Protein AF-A0A925K992-F1 (afdb_monomer_lite)

Radius of gyration: 32.26 Å; chains: 1; bounding box: 43×85×86 Å

pLDDT: mean 74.75, std 23.39, range [37.22, 97.88]

Foldseek 3Di:
DDDDDDDDDDDDDDDDDDDDDDDDDDDPDDPPPDPPPPPPVVVVVVVVPCCDLVNLLVVLLVCLLPDPDLVSLVVSVVVSLVVCVVVVPDPVVSLVSLVVLLVVLVPDDVVVGDPSSVVSSVSNNVNSVVVNVVSVVVVVVD

Secondary structure (DSSP, 8-state):
-------------------------------PPPTTTTHHHHHHHHHTT---HHHHHHHHHHHHHT-SSHHHHHHHHHHHHHHHHHTT--HHHHHHHHHHHHHHHHT--GGGS-HHHHHHHHHHHHHHHHHHHHHHHHHT--

Structure (mmCIF, N/CA/C/O backbone):
data_AF-A0A925K992-F1
#
_entry.id   AF-A0A925K992-F1
#
loop_
_atom_site.group_PDB
_atom_site.id
_atom_site.type_symbol
_atom_site.label_atom_id
_atom_site.label_alt_id
_atom_site.label_comp_id
_atom_site.label_asym_id
_atom_site.label_entity_id
_atom_site.label_seq_id
_atom_site.pdbx_PDB_ins_code
_atom_site.Cartn_x
_atom_site.Cartn_y
_atom_site.Cartn_z
_atom_site.occupancy
_atom_site.B_iso_or_equiv
_atom_site.auth_seq_id
_atom_site.auth_comp_id
_atom_site.auth_asym_id
_atom_site.auth_atom_id
_atom_site.pdbx_PDB_model_num
ATOM 1 N N . MET A 1 1 ? 26.229 50.793 -63.024 1.00 39.88 1 MET A N 1
ATOM 2 C CA . MET A 1 1 ? 24.825 50.353 -63.191 1.00 39.88 1 MET A CA 1
ATOM 3 C C . MET A 1 1 ? 24.338 49.915 -61.821 1.00 39.88 1 MET A C 1
ATOM 5 O O . MET A 1 1 ? 25.031 49.120 -61.210 1.00 39.88 1 MET A O 1
ATOM 9 N N . GLN A 1 2 ? 23.473 50.729 -61.203 1.00 38.28 2 GLN A N 1
ATOM 10 C CA . GLN A 1 2 ? 22.060 50.405 -60.901 1.00 38.28 2 GLN A CA 1
ATOM 11 C C . GLN A 1 2 ? 21.915 49.269 -59.867 1.00 38.28 2 GLN A C 1
ATOM 13 O O . GLN A 1 2 ? 22.501 48.220 -60.063 1.00 38.28 2 GLN A O 1
ATOM 18 N N . ALA A 1 3 ? 21.119 49.327 -58.803 1.00 41.72 3 ALA A N 1
ATOM 19 C CA . ALA A 1 3 ? 20.343 50.349 -58.103 1.00 41.72 3 ALA A CA 1
ATOM 20 C C . ALA A 1 3 ? 19.773 49.649 -56.842 1.00 41.72 3 ALA A C 1
ATOM 22 O O . ALA A 1 3 ? 19.506 48.456 -56.920 1.00 41.72 3 ALA A O 1
ATOM 23 N N . ASN A 1 4 ? 19.508 50.425 -55.778 1.00 42.03 4 ASN A N 1
ATOM 24 C CA . ASN A 1 4 ? 18.342 50.323 -54.872 1.00 42.03 4 ASN A CA 1
ATOM 25 C C . ASN A 1 4 ? 18.134 49.051 -54.007 1.00 42.03 4 ASN A C 1
ATOM 27 O O . ASN A 1 4 ? 18.378 47.940 -54.440 1.00 42.03 4 ASN A O 1
ATOM 31 N N . THR A 1 5 ? 17.606 49.066 -52.776 1.00 42.72 5 THR A N 1
ATOM 32 C CA . THR A 1 5 ? 17.052 50.068 -51.828 1.00 42.72 5 THR A CA 1
ATOM 33 C C . THR A 1 5 ? 16.740 49.274 -50.541 1.00 42.72 5 THR A C 1
ATOM 35 O O . THR A 1 5 ? 16.237 48.163 -50.638 1.00 42.72 5 THR A O 1
ATOM 38 N N . ALA A 1 6 ? 17.196 49.710 -49.363 1.00 44.66 6 ALA A N 1
ATOM 39 C CA . ALA A 1 6 ? 16.426 50.399 -48.307 1.00 44.66 6 ALA A CA 1
ATOM 40 C C . ALA A 1 6 ? 15.496 49.529 -47.430 1.00 44.66 6 ALA A C 1
ATOM 42 O O . ALA A 1 6 ? 14.580 48.898 -47.948 1.00 44.66 6 ALA A O 1
ATOM 43 N N . SER A 1 7 ? 15.698 49.598 -46.099 1.00 41.97 7 SER A N 1
ATOM 44 C CA . SER A 1 7 ? 14.717 49.436 -44.990 1.00 41.97 7 SER A CA 1
ATOM 45 C C . SER A 1 7 ? 15.475 49.093 -43.692 1.00 41.97 7 SER A C 1
ATOM 47 O O . SER A 1 7 ? 16.278 48.174 -43.718 1.00 41.97 7 SER A O 1
ATOM 49 N N . TYR A 1 8 ? 15.344 49.717 -42.518 1.00 46.44 8 TYR A N 1
ATOM 50 C CA . TYR A 1 8 ? 14.477 50.766 -41.980 1.00 46.44 8 TYR A CA 1
ATOM 51 C C . TYR A 1 8 ? 15.223 51.465 -40.819 1.00 46.44 8 TYR A C 1
ATOM 53 O O . TYR A 1 8 ? 16.190 50.945 -40.266 1.00 46.44 8 TYR A O 1
ATOM 61 N N . LEU A 1 9 ? 14.757 52.666 -40.495 1.00 42.59 9 LEU A N 1
ATOM 62 C CA . LEU A 1 9 ? 15.390 53.716 -39.700 1.00 42.59 9 LEU A CA 1
ATOM 63 C C . LEU A 1 9 ? 15.370 53.486 -38.175 1.00 42.59 9 LEU A C 1
ATOM 65 O O . LEU A 1 9 ? 14.347 53.127 -37.597 1.00 42.59 9 LEU A O 1
ATOM 69 N N . LEU A 1 10 ? 16.501 53.818 -37.545 1.00 45.22 10 LEU A N 1
ATOM 70 C CA . LEU A 1 10 ? 16.657 54.298 -36.164 1.00 45.22 10 LEU A CA 1
ATOM 71 C C . LEU A 1 10 ? 15.941 55.641 -35.979 1.00 45.22 10 LEU A C 1
ATOM 73 O O . LEU A 1 10 ? 16.183 56.486 -36.822 1.00 45.22 10 LEU A O 1
ATOM 77 N N . TYR A 1 11 ? 15.223 55.875 -34.870 1.00 37.22 11 TYR A N 1
ATOM 78 C CA . TYR A 1 11 ? 15.127 57.173 -34.154 1.00 37.22 11 TYR A CA 1
ATOM 79 C C . TYR A 1 11 ? 14.523 56.916 -32.751 1.00 37.22 11 TYR A C 1
ATOM 81 O O . TYR A 1 11 ? 13.416 56.407 -32.637 1.00 37.22 11 TYR A O 1
ATOM 89 N N . TYR A 1 12 ? 15.323 56.938 -31.679 1.00 41.03 12 TYR A N 1
ATOM 90 C CA . TYR A 1 12 ? 15.598 58.069 -30.767 1.00 41.03 12 TYR A CA 1
ATOM 91 C C . TYR A 1 12 ? 14.367 58.569 -29.980 1.00 41.03 12 TYR A C 1
ATOM 93 O O . TYR A 1 12 ? 13.469 59.193 -30.536 1.00 41.03 12 TYR A O 1
ATOM 101 N N . ILE A 1 13 ? 14.360 58.313 -28.665 1.00 41.06 13 ILE A N 1
ATOM 102 C CA . ILE A 1 13 ? 13.339 58.749 -27.695 1.00 41.06 13 ILE A CA 1
ATOM 103 C C . ILE A 1 13 ? 13.895 59.946 -26.906 1.00 41.06 13 ILE A C 1
ATOM 105 O O . ILE A 1 13 ? 14.936 59.787 -26.267 1.00 41.06 13 ILE A O 1
ATOM 109 N N . PRO A 1 14 ? 13.220 61.110 -26.869 1.00 41.78 14 PRO A N 1
ATOM 110 C CA . PRO A 1 14 ? 13.508 62.152 -25.891 1.00 41.78 14 PRO A CA 1
ATOM 111 C C . PRO A 1 14 ? 12.392 62.277 -24.837 1.00 41.78 14 PRO A C 1
ATOM 113 O O . PRO A 1 14 ? 11.205 62.206 -25.150 1.00 41.78 14 PRO A O 1
ATOM 116 N N . ALA A 1 15 ? 12.780 62.512 -23.581 1.00 43.41 15 ALA A N 1
ATOM 117 C CA . ALA A 1 15 ? 11.885 62.991 -22.525 1.00 43.41 15 ALA A CA 1
ATOM 118 C C . ALA A 1 15 ? 11.765 64.525 -22.580 1.00 43.41 15 ALA A C 1
ATOM 120 O O . ALA A 1 15 ? 12.726 65.196 -22.967 1.00 43.41 15 ALA A O 1
ATOM 121 N N . PRO A 1 16 ? 10.629 65.095 -22.142 1.00 43.81 16 PRO A N 1
ATOM 122 C CA . PRO A 1 16 ? 10.745 66.131 -21.114 1.00 43.81 16 PRO A CA 1
ATOM 123 C C . PRO A 1 16 ? 9.605 66.156 -20.077 1.00 43.81 16 PRO A C 1
ATOM 125 O O . PRO A 1 16 ? 8.456 65.802 -20.326 1.00 43.81 16 PRO A O 1
ATOM 128 N N . SER A 1 17 ? 9.975 66.645 -18.895 1.00 41.28 17 SER A N 1
ATOM 129 C CA . SER A 1 17 ? 9.151 67.082 -17.764 1.00 41.28 17 SER A CA 1
ATOM 130 C C . SER A 1 17 ? 8.299 68.325 -18.063 1.00 41.28 17 SER A C 1
ATOM 132 O O . SER A 1 17 ? 8.788 69.207 -18.769 1.00 41.28 17 SER A O 1
ATOM 134 N N . SER A 1 18 ? 7.111 68.449 -17.439 1.00 38.75 18 SER A N 1
ATOM 135 C CA . SER A 1 18 ? 6.592 69.623 -16.675 1.00 38.75 18 SER A CA 1
ATOM 136 C C . SER A 1 18 ? 5.056 69.591 -16.516 1.00 38.75 18 SER A C 1
ATOM 138 O O . SER A 1 18 ? 4.327 69.479 -17.496 1.00 38.75 18 SER A O 1
ATOM 140 N N . THR A 1 19 ? 4.572 69.733 -15.278 1.00 40.75 19 THR A N 1
ATOM 141 C CA . THR A 1 19 ? 3.166 69.951 -14.847 1.00 40.75 19 THR A CA 1
ATOM 142 C C . THR A 1 19 ? 2.701 71.402 -15.124 1.00 40.75 19 THR A C 1
ATOM 144 O O . THR A 1 19 ? 3.576 72.261 -15.259 1.00 40.75 19 THR A O 1
ATOM 147 N N . PRO A 1 20 ? 1.380 71.741 -15.150 1.00 42.00 20 PRO A N 1
ATOM 148 C CA . PRO A 1 20 ? 0.708 72.198 -13.909 1.00 42.00 20 PRO A CA 1
ATOM 149 C C . PRO A 1 20 ? -0.836 71.975 -13.757 1.00 42.00 20 PRO A C 1
ATOM 151 O O . PRO A 1 20 ? -1.594 71.978 -14.716 1.00 42.00 20 PRO A O 1
ATOM 154 N N . ALA A 1 21 ? -1.247 71.905 -12.475 1.00 40.22 21 ALA A N 1
ATOM 155 C CA . ALA A 1 21 ? -2.442 72.460 -11.785 1.00 40.22 21 ALA A CA 1
ATOM 156 C C . ALA A 1 21 ? -3.911 71.944 -11.961 1.00 40.22 21 ALA A C 1
ATOM 158 O O . ALA A 1 21 ? -4.624 72.307 -12.885 1.00 40.22 21 ALA A O 1
ATOM 159 N N . GLN A 1 22 ? -4.375 71.253 -10.896 1.00 39.78 22 GLN A N 1
ATOM 160 C CA . GLN A 1 22 ? -5.566 71.473 -10.022 1.00 39.78 22 GLN A CA 1
ATOM 161 C C . GLN A 1 22 ? -7.024 71.557 -10.558 1.00 39.78 22 GLN A C 1
ATOM 163 O O . GLN A 1 22 ? -7.423 72.578 -11.106 1.00 39.78 22 GLN A O 1
ATOM 168 N N . LYS A 1 23 ? -7.888 70.598 -10.143 1.00 38.09 23 LYS A N 1
ATOM 169 C CA . LYS A 1 23 ? -9.007 70.746 -9.153 1.00 38.09 23 LYS A CA 1
ATOM 170 C C . LYS A 1 23 ? -10.020 69.579 -9.217 1.00 38.09 23 LYS A C 1
ATOM 172 O O . LYS A 1 23 ? -10.668 69.383 -10.237 1.00 38.09 23 LYS A O 1
ATOM 177 N N . SER A 1 24 ? -10.240 68.886 -8.097 1.00 40.47 24 SER A N 1
ATOM 178 C CA . SER A 1 24 ? -11.528 68.813 -7.363 1.00 40.47 24 SER A CA 1
ATOM 179 C C . SER A 1 24 ? -11.600 67.579 -6.451 1.00 40.47 24 SER A C 1
ATOM 181 O O . SER A 1 24 ? -11.183 66.479 -6.802 1.00 40.47 24 SER A O 1
ATOM 183 N N . GLU A 1 25 ? -12.069 67.836 -5.234 1.00 41.06 25 GLU A N 1
ATOM 184 C CA . GLU A 1 25 ? -12.293 66.916 -4.123 1.00 41.06 25 GLU A CA 1
ATOM 185 C C . GLU A 1 25 ? -13.447 65.937 -4.397 1.00 41.06 25 GLU A C 1
ATOM 187 O O . GLU A 1 25 ? -14.432 66.307 -5.033 1.00 41.06 25 GLU A O 1
ATOM 192 N N . GLY A 1 26 ? -13.380 64.730 -3.822 1.00 40.62 26 GLY A N 1
ATOM 193 C CA . GLY A 1 26 ? -14.573 63.911 -3.583 1.00 40.62 26 GLY A CA 1
ATOM 194 C C . GLY A 1 26 ? -14.345 62.398 -3.588 1.00 40.62 26 GLY A C 1
ATOM 195 O O . GLY A 1 26 ? -14.073 61.812 -4.626 1.00 40.62 26 GLY A O 1
ATOM 196 N N . ASP A 1 27 ? -14.554 61.769 -2.429 1.00 41.22 27 ASP A N 1
ATOM 197 C CA . ASP A 1 27 ? -14.822 60.334 -2.226 1.00 41.22 27 ASP A CA 1
ATOM 198 C C . ASP A 1 27 ? -13.677 59.308 -2.394 1.00 41.22 27 ASP A C 1
ATOM 200 O O . ASP A 1 27 ? -13.677 58.444 -3.273 1.00 41.22 27 ASP A O 1
ATOM 204 N N . LEU A 1 28 ? -12.805 59.236 -1.377 1.00 46.59 28 LEU A N 1
ATOM 205 C CA . LEU A 1 28 ? -12.210 57.961 -0.947 1.00 46.59 28 LEU A CA 1
ATOM 206 C C . LEU A 1 28 ? -13.314 57.041 -0.381 1.00 46.59 28 LEU A C 1
ATOM 208 O O . LEU A 1 28 ? -13.462 56.864 0.831 1.00 46.59 28 LEU A O 1
ATOM 212 N N . LYS A 1 29 ? -14.097 56.404 -1.256 1.00 44.22 29 LYS A N 1
ATOM 213 C CA . LYS A 1 29 ? -14.888 55.233 -0.865 1.00 44.22 29 LYS A CA 1
ATOM 214 C C . LYS A 1 29 ? -13.997 54.001 -0.925 1.00 44.22 29 LYS A C 1
ATOM 216 O O . LYS A 1 29 ? -13.633 53.522 -1.993 1.00 44.22 29 LYS A O 1
ATOM 221 N N . LYS A 1 30 ? -13.666 53.490 0.266 1.00 52.34 30 LYS A N 1
ATOM 222 C CA . LYS A 1 30 ? -13.123 52.150 0.530 1.00 52.34 30 LYS A CA 1
ATOM 223 C C . LYS A 1 30 ? -13.830 51.100 -0.341 1.00 52.34 30 LYS A C 1
ATOM 225 O O . LYS A 1 30 ? -14.864 50.570 0.059 1.00 52.34 30 LYS A O 1
ATOM 230 N N . GLN A 1 31 ? -13.259 50.738 -1.487 1.00 45.16 31 GLN A N 1
ATOM 231 C CA . GLN A 1 31 ? -13.600 49.479 -2.143 1.00 45.16 31 GLN A CA 1
ATOM 232 C C . GLN A 1 31 ? -12.895 48.356 -1.378 1.00 45.16 31 GLN A C 1
ATOM 234 O O . GLN A 1 31 ? -11.777 47.959 -1.692 1.00 45.16 31 GLN A O 1
ATOM 239 N N . ARG A 1 32 ? -13.549 47.853 -0.323 1.00 49.88 32 ARG A N 1
ATOM 240 C CA . ARG A 1 32 ? -13.316 46.468 0.099 1.00 49.88 32 ARG A CA 1
ATOM 241 C C . ARG A 1 32 ? -13.802 45.586 -1.055 1.00 49.88 32 ARG A C 1
ATOM 243 O O . ARG A 1 32 ? -14.963 45.742 -1.439 1.00 49.88 32 ARG A O 1
ATOM 250 N N . PRO A 1 33 ? -12.985 44.671 -1.600 1.00 47.62 33 PRO A N 1
ATOM 251 C CA . PRO A 1 33 ? -13.522 43.670 -2.508 1.00 47.62 33 PRO A CA 1
ATOM 252 C C . PRO A 1 33 ? -14.587 42.846 -1.757 1.00 47.62 33 PRO A C 1
ATOM 254 O O . PRO A 1 33 ? -14.415 42.575 -0.562 1.00 47.62 33 PRO A O 1
ATOM 257 N N . PRO A 1 34 ? -15.712 42.483 -2.399 1.00 45.91 34 PRO A N 1
ATOM 258 C CA . PRO A 1 34 ? -16.759 41.708 -1.749 1.00 45.91 34 PRO A CA 1
ATOM 259 C C . PRO A 1 34 ? -16.212 40.342 -1.320 1.00 45.91 34 PRO A C 1
ATOM 261 O O . PRO A 1 34 ? -15.649 39.598 -2.121 1.00 45.91 34 PRO A O 1
ATOM 264 N N . ALA A 1 35 ? -16.405 40.008 -0.044 1.00 56.19 35 ALA A N 1
ATOM 265 C CA . ALA A 1 35 ? -15.991 38.762 0.601 1.00 56.19 35 ALA A CA 1
ATOM 266 C C . ALA A 1 35 ? -16.829 37.540 0.162 1.00 56.19 35 ALA A C 1
ATOM 268 O O . ALA A 1 35 ? -17.259 36.745 0.990 1.00 56.19 35 ALA A O 1
ATOM 269 N N . TYR A 1 36 ? -17.082 37.395 -1.140 1.00 50.59 36 TYR A N 1
ATOM 270 C CA . TYR A 1 36 ? -17.832 36.270 -1.707 1.00 50.59 36 TYR A CA 1
ATOM 271 C C . TYR A 1 36 ? -17.198 35.681 -2.966 1.00 50.59 36 TYR A C 1
ATOM 273 O O . TYR A 1 36 ? -17.806 34.847 -3.637 1.00 50.59 36 TYR A O 1
ATOM 281 N N . THR A 1 37 ? -15.943 36.012 -3.260 1.00 51.41 37 THR A N 1
ATOM 282 C CA . THR A 1 37 ? -15.157 35.189 -4.178 1.00 51.41 37 THR A CA 1
ATOM 283 C C . THR A 1 37 ? -14.673 33.977 -3.404 1.00 51.41 37 THR A C 1
ATOM 285 O O . THR A 1 37 ? -13.660 34.041 -2.716 1.00 51.41 37 THR A O 1
ATOM 288 N N . ASN A 1 38 ? -15.462 32.904 -3.500 1.00 52.72 38 ASN A N 1
ATOM 289 C CA . ASN A 1 38 ? -15.063 31.501 -3.390 1.00 52.72 38 ASN A CA 1
ATOM 290 C C . ASN A 1 38 ? -15.919 30.630 -2.478 1.00 52.72 38 ASN A C 1
ATOM 292 O O . ASN A 1 38 ? -15.437 29.577 -2.133 1.00 52.72 38 ASN A O 1
ATOM 296 N N . ILE A 1 39 ? -17.188 30.887 -2.150 1.00 53.59 39 ILE A N 1
ATOM 297 C CA . ILE A 1 39 ? -17.963 29.771 -1.548 1.00 53.59 39 ILE A CA 1
ATOM 298 C C . ILE A 1 39 ? -18.106 28.623 -2.562 1.00 53.59 39 ILE A C 1
ATOM 300 O O . ILE A 1 39 ? -17.977 27.467 -2.189 1.00 53.59 39 ILE A O 1
ATOM 304 N N . THR A 1 40 ? -18.262 28.913 -3.857 1.00 53.75 40 THR A N 1
ATOM 305 C CA . THR A 1 40 ? -18.315 27.889 -4.919 1.00 53.75 40 THR A CA 1
ATOM 306 C C . THR A 1 40 ? -16.942 27.312 -5.269 1.00 53.75 40 THR A C 1
ATOM 308 O O . THR A 1 40 ? -16.856 26.137 -5.606 1.00 53.75 40 THR A O 1
ATOM 311 N N . LEU A 1 41 ? -15.863 28.096 -5.170 1.00 51.94 41 LEU A N 1
ATOM 312 C CA . LEU A 1 41 ? -14.499 27.603 -5.398 1.00 51.94 41 LEU A CA 1
ATOM 313 C C . LEU A 1 41 ? -13.969 26.858 -4.171 1.00 51.94 41 LEU A C 1
ATOM 315 O O . LEU A 1 41 ? -13.381 25.811 -4.341 1.00 51.94 41 LEU A O 1
ATOM 319 N N . ILE A 1 42 ? -14.247 27.328 -2.952 1.00 51.91 42 ILE A N 1
ATOM 320 C CA . ILE A 1 42 ? -14.028 26.608 -1.691 1.00 51.91 42 ILE A CA 1
ATOM 321 C C . ILE A 1 42 ? -14.899 25.360 -1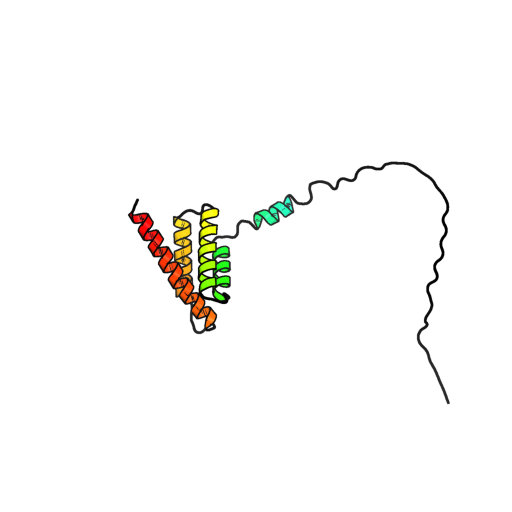.683 1.00 51.91 42 ILE A C 1
ATOM 323 O O . ILE A 1 42 ? -14.383 24.317 -1.344 1.00 51.91 42 ILE A O 1
ATOM 327 N N . LYS A 1 43 ? -16.159 25.389 -2.139 1.00 48.88 43 LYS A N 1
ATOM 328 C CA . LYS A 1 43 ? -16.943 24.160 -2.338 1.00 48.88 43 LYS A CA 1
ATOM 329 C C . LYS A 1 43 ? -16.312 23.264 -3.396 1.00 48.88 43 LYS A C 1
ATOM 331 O O . LYS A 1 43 ? -16.124 22.111 -3.094 1.00 48.88 43 LYS A O 1
ATOM 336 N N . LYS A 1 44 ? -15.880 23.745 -4.567 1.00 48.66 44 LYS A N 1
ATOM 337 C CA . LYS A 1 44 ? -15.147 22.908 -5.542 1.00 48.66 44 LYS A CA 1
ATOM 338 C C . LYS A 1 44 ? -13.842 22.339 -4.969 1.00 48.66 44 LYS A C 1
ATOM 340 O O . LYS A 1 44 ? -13.562 21.174 -5.197 1.00 48.66 44 LYS A O 1
ATOM 345 N N . ILE A 1 45 ? -13.082 23.117 -4.202 1.00 48.91 45 ILE A N 1
ATOM 346 C CA . ILE A 1 45 ? -11.828 22.713 -3.547 1.00 48.91 45 ILE A CA 1
ATOM 347 C C . ILE A 1 45 ? -12.107 21.731 -2.395 1.00 48.91 45 ILE A C 1
ATOM 349 O O . ILE A 1 45 ? -11.383 20.757 -2.241 1.00 48.91 45 ILE A O 1
ATOM 353 N N . LEU A 1 46 ? -13.183 21.924 -1.631 1.00 44.12 46 LEU A N 1
ATOM 354 C CA . LEU A 1 46 ? -13.627 21.033 -0.553 1.00 44.12 46 LEU A CA 1
ATOM 355 C C . LEU A 1 46 ? -14.339 19.782 -1.091 1.00 44.12 46 LEU A C 1
ATOM 357 O O . LEU A 1 46 ? -14.273 18.737 -0.465 1.00 44.12 46 LEU A O 1
ATOM 361 N N . THR A 1 47 ? -14.980 19.839 -2.259 1.00 42.19 47 THR A N 1
ATOM 362 C CA . THR A 1 47 ? -15.586 18.684 -2.944 1.00 42.19 47 THR A CA 1
ATOM 363 C C . THR A 1 47 ? -14.521 17.838 -3.648 1.00 42.19 47 THR A C 1
ATOM 365 O O . THR A 1 47 ? -14.734 16.650 -3.850 1.00 42.19 47 THR A O 1
ATOM 368 N N . VAL A 1 48 ? -13.330 18.390 -3.922 1.00 42.84 48 VAL A N 1
ATOM 369 C CA . VAL A 1 48 ? -12.131 17.588 -4.242 1.00 42.84 48 VAL A CA 1
ATOM 370 C C . VAL A 1 48 ? -11.635 16.802 -3.009 1.00 42.84 48 VAL A C 1
ATOM 372 O O . VAL A 1 48 ? -10.905 15.827 -3.162 1.00 42.84 48 VAL A O 1
ATOM 375 N N . MET A 1 49 ? -12.075 17.140 -1.786 1.00 44.75 49 MET A N 1
ATOM 376 C CA . MET A 1 49 ? -11.712 16.437 -0.542 1.00 44.75 49 MET A CA 1
ATOM 377 C C . MET A 1 49 ? -12.648 15.277 -0.170 1.00 44.75 49 MET A C 1
ATOM 379 O O . MET A 1 49 ? -12.889 15.013 1.005 1.00 44.75 49 MET A O 1
ATOM 383 N N . SER A 1 50 ? -13.124 14.524 -1.156 1.00 57.84 50 SER A N 1
ATOM 384 C CA . SER A 1 50 ? -13.522 13.133 -0.931 1.00 57.84 50 SER A CA 1
ATOM 385 C C . SER A 1 50 ? -12.922 12.258 -2.026 1.00 57.84 50 SER A C 1
ATOM 387 O O . SER A 1 50 ? -13.642 11.697 -2.850 1.00 57.84 50 SER A O 1
ATOM 389 N N . ILE A 1 51 ? -11.587 12.189 -2.077 1.00 65.75 51 ILE A N 1
ATOM 390 C CA . ILE A 1 51 ? -10.901 11.144 -2.846 1.00 65.75 51 ILE A CA 1
ATOM 391 C C . ILE A 1 51 ? -11.494 9.820 -2.364 1.00 65.75 51 ILE A C 1
ATOM 393 O O . ILE A 1 51 ? -11.473 9.540 -1.161 1.00 65.75 51 ILE A O 1
ATOM 397 N N . SER A 1 52 ? -12.096 9.056 -3.277 1.00 84.56 52 SER A N 1
ATOM 398 C CA . SER A 1 52 ? -12.658 7.762 -2.909 1.00 84.56 52 SER A CA 1
ATOM 399 C C . SER A 1 52 ? -11.533 6.847 -2.425 1.00 84.56 52 SER A C 1
ATOM 401 O O . SER A 1 52 ? -10.369 7.027 -2.790 1.00 84.56 52 SER A O 1
ATOM 403 N N . LEU A 1 53 ? -11.855 5.853 -1.598 1.00 86.19 53 LEU A N 1
ATOM 404 C CA . LEU A 1 53 ? -10.844 4.901 -1.130 1.00 86.19 53 LEU A CA 1
ATOM 405 C C . LEU A 1 53 ? -10.128 4.217 -2.312 1.00 86.19 53 LEU A C 1
ATOM 407 O O . LEU A 1 53 ? -8.915 4.029 -2.265 1.00 86.19 53 LEU A O 1
ATOM 411 N N . ASN A 1 54 ? -10.853 3.985 -3.408 1.00 86.44 54 ASN A N 1
ATOM 412 C CA . ASN A 1 54 ? -10.332 3.415 -4.650 1.00 86.44 54 ASN A CA 1
ATOM 413 C C . ASN A 1 54 ? -9.350 4.364 -5.355 1.00 86.44 54 ASN A C 1
ATOM 415 O O . ASN A 1 54 ? -8.274 3.944 -5.777 1.00 86.44 54 ASN A O 1
ATOM 419 N N . ASP A 1 55 ? -9.672 5.658 -5.450 1.00 88.75 55 ASP A N 1
ATOM 420 C CA . ASP A 1 55 ? -8.765 6.657 -6.037 1.00 88.75 55 ASP A CA 1
ATOM 421 C C . ASP A 1 55 ? -7.496 6.816 -5.189 1.00 88.75 55 ASP A C 1
ATOM 423 O O . ASP A 1 55 ? -6.382 6.987 -5.701 1.00 88.75 55 ASP A O 1
ATOM 427 N N . TYR A 1 56 ? -7.657 6.735 -3.868 1.00 90.81 56 TYR A N 1
ATOM 428 C CA . TYR A 1 56 ? -6.550 6.767 -2.927 1.00 90.81 56 TYR A CA 1
ATOM 429 C C . TYR A 1 56 ? -5.648 5.540 -3.083 1.00 90.81 56 TYR A C 1
ATOM 431 O O . TYR A 1 56 ? -4.425 5.683 -3.152 1.00 90.81 56 TYR A O 1
ATOM 439 N N . GLN A 1 57 ? -6.242 4.355 -3.211 1.00 92.19 57 GLN A N 1
ATOM 440 C CA . GLN A 1 57 ? -5.537 3.108 -3.479 1.00 92.19 57 GLN A CA 1
ATOM 441 C C . GLN A 1 57 ? -4.760 3.172 -4.795 1.00 92.19 57 GLN A C 1
ATOM 443 O O . GLN A 1 57 ? -3.564 2.894 -4.804 1.00 92.19 57 GLN A O 1
ATOM 448 N N . ALA A 1 58 ? -5.391 3.614 -5.886 1.00 92.00 58 ALA A N 1
ATOM 449 C CA . ALA A 1 58 ? -4.723 3.780 -7.176 1.00 92.00 58 ALA A CA 1
ATOM 450 C C . ALA A 1 58 ? -3.536 4.755 -7.079 1.00 92.00 58 ALA A C 1
ATOM 452 O O . ALA A 1 58 ? -2.460 4.514 -7.629 1.00 92.00 58 ALA A O 1
ATOM 453 N N . THR A 1 59 ? -3.700 5.839 -6.317 1.00 93.81 59 THR A N 1
ATOM 454 C CA . THR A 1 59 ? -2.629 6.811 -6.071 1.00 93.81 59 THR A CA 1
ATOM 455 C C . THR A 1 59 ? -1.468 6.202 -5.284 1.00 93.81 59 THR A C 1
ATOM 457 O O . THR A 1 59 ? -0.309 6.434 -5.631 1.00 93.81 59 THR A O 1
ATOM 460 N N . LEU A 1 60 ? -1.752 5.442 -4.222 1.00 95.56 60 LEU A N 1
ATOM 461 C CA . LEU A 1 60 ? -0.731 4.734 -3.449 1.00 95.56 60 LEU A CA 1
ATOM 462 C C . LEU A 1 60 ? 0.011 3.724 -4.324 1.00 95.56 60 LEU A C 1
ATOM 464 O O . LEU A 1 60 ? 1.239 3.700 -4.324 1.00 95.56 60 LEU A O 1
ATOM 468 N N . PHE A 1 61 ? -0.728 2.943 -5.104 1.00 94.62 61 PHE A N 1
ATOM 469 C CA . PHE A 1 61 ? -0.172 1.929 -5.982 1.00 94.62 61 PHE A CA 1
ATOM 470 C C . PHE A 1 61 ? 0.802 2.530 -7.002 1.00 94.62 61 PHE A C 1
ATOM 472 O O . PHE A 1 61 ? 1.947 2.094 -7.098 1.00 94.62 61 PHE A O 1
ATOM 479 N N . ASN A 1 62 ? 0.411 3.616 -7.674 1.00 95.00 62 ASN A N 1
ATOM 480 C CA . ASN A 1 62 ? 1.296 4.321 -8.603 1.00 95.00 62 ASN A CA 1
ATOM 481 C C . ASN A 1 62 ? 2.580 4.819 -7.927 1.00 95.00 62 ASN A C 1
ATOM 483 O O . ASN A 1 62 ? 3.652 4.738 -8.519 1.00 95.00 62 ASN A O 1
ATOM 487 N N . LYS A 1 63 ? 2.491 5.304 -6.680 1.00 97.25 63 LYS A N 1
ATOM 488 C CA . LYS A 1 63 ? 3.670 5.733 -5.912 1.00 97.25 63 LYS A CA 1
ATOM 489 C C . LYS A 1 63 ? 4.585 4.569 -5.553 1.00 97.25 63 LYS A C 1
ATOM 491 O O . LYS A 1 63 ? 5.795 4.726 -5.624 1.00 97.25 63 LYS A O 1
ATOM 496 N N . ILE A 1 64 ? 4.019 3.417 -5.195 1.00 97.19 64 ILE A N 1
ATOM 497 C CA . ILE A 1 64 ? 4.788 2.198 -4.916 1.00 97.19 64 ILE A CA 1
ATOM 498 C C . ILE A 1 64 ? 5.578 1.781 -6.157 1.00 97.19 64 ILE A C 1
ATOM 500 O O . ILE A 1 64 ? 6.766 1.494 -6.049 1.00 97.19 64 ILE A O 1
ATOM 504 N N . LEU A 1 65 ? 4.951 1.787 -7.337 1.00 95.12 65 LEU A N 1
ATOM 505 C CA . LEU A 1 65 ? 5.619 1.371 -8.571 1.00 95.12 65 LEU A CA 1
ATOM 506 C C . LEU A 1 65 ? 6.842 2.230 -8.899 1.00 95.12 65 LEU A C 1
ATOM 508 O O . LEU A 1 65 ? 7.870 1.688 -9.295 1.00 95.12 65 LEU A O 1
ATOM 512 N N . VAL A 1 66 ? 6.746 3.546 -8.705 1.00 96.56 66 VAL A N 1
ATOM 513 C CA . VAL A 1 66 ? 7.816 4.498 -9.050 1.00 96.56 66 VAL A CA 1
ATOM 514 C C . VAL A 1 66 ? 8.768 4.813 -7.893 1.00 96.56 66 VAL A C 1
ATOM 516 O O . VAL A 1 66 ? 9.626 5.681 -8.043 1.00 96.56 66 VAL A O 1
ATOM 519 N N . ALA A 1 67 ? 8.626 4.143 -6.746 1.00 97.38 67 ALA A N 1
ATOM 520 C CA . ALA A 1 67 ? 9.501 4.347 -5.598 1.00 97.38 67 ALA A CA 1
ATOM 521 C C . ALA A 1 67 ? 10.963 4.035 -5.962 1.00 97.38 67 ALA A C 1
ATOM 523 O O . ALA A 1 67 ? 11.268 3.020 -6.592 1.00 97.38 67 ALA A O 1
ATOM 524 N N . GLY A 1 68 ? 11.886 4.893 -5.534 1.00 95.94 68 GLY A N 1
ATOM 525 C CA . GLY A 1 68 ? 13.316 4.748 -5.796 1.00 95.94 68 GLY A CA 1
ATOM 526 C C . GLY A 1 68 ? 13.997 3.698 -4.919 1.00 95.94 68 GLY A C 1
ATOM 527 O O . GLY A 1 68 ? 15.143 3.333 -5.179 1.00 95.94 68 GLY A O 1
ATOM 528 N N . SER A 1 69 ? 13.327 3.211 -3.869 1.00 94.31 69 SER A N 1
ATOM 529 C CA . SER A 1 69 ? 13.866 2.184 -2.976 1.00 94.31 69 SER A CA 1
ATOM 530 C C . SER A 1 69 ? 12.781 1.382 -2.257 1.00 94.31 69 SER A C 1
ATOM 532 O O . SER A 1 69 ? 11.648 1.829 -2.088 1.00 94.31 69 SER A O 1
ATOM 534 N N . GLN A 1 70 ? 13.165 0.213 -1.741 1.00 90.75 70 GLN A N 1
ATOM 535 C CA . GLN A 1 70 ? 12.291 -0.621 -0.912 1.00 90.75 70 GLN A CA 1
ATOM 536 C C . GLN A 1 70 ? 11.906 0.055 0.417 1.00 90.75 70 GLN A C 1
ATOM 538 O O . GLN A 1 70 ? 10.810 -0.173 0.929 1.00 90.75 70 GLN A O 1
ATOM 543 N N . GLU A 1 71 ? 12.783 0.903 0.963 1.00 94.75 71 GLU A N 1
ATOM 544 C CA . GLU A 1 71 ? 12.481 1.698 2.161 1.00 94.75 71 GLU A CA 1
ATOM 545 C C . GLU A 1 71 ? 11.406 2.749 1.863 1.00 94.75 71 GLU A C 1
ATOM 547 O O . GLU A 1 71 ? 10.476 2.940 2.642 1.00 94.75 71 GLU A O 1
ATOM 552 N N . GLU A 1 72 ? 11.465 3.382 0.690 1.00 97.12 72 GLU A N 1
ATOM 553 C CA . GLU A 1 72 ? 10.423 4.314 0.262 1.00 97.12 72 GLU A CA 1
ATOM 554 C C . GLU A 1 72 ? 9.063 3.617 0.113 1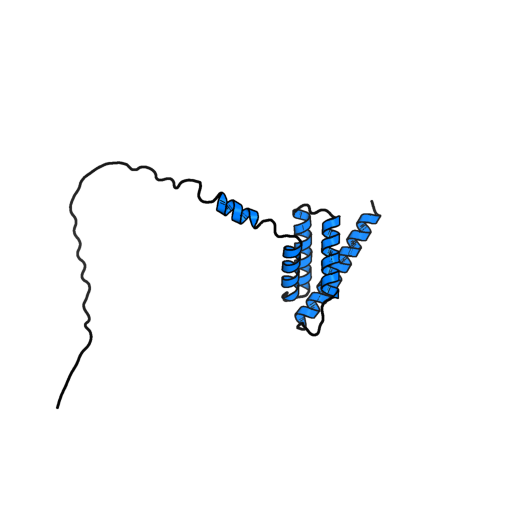.00 97.12 72 GLU A C 1
ATOM 556 O O . GLU A 1 72 ? 8.053 4.162 0.560 1.00 97.12 72 GLU A O 1
ATOM 561 N N . VAL A 1 73 ? 9.023 2.386 -0.414 1.00 97.62 73 VAL A N 1
ATOM 562 C CA . VAL A 1 73 ? 7.790 1.574 -0.462 1.00 97.62 73 VAL A CA 1
ATOM 563 C C . VAL A 1 73 ? 7.194 1.396 0.937 1.00 97.62 73 VAL A C 1
ATOM 565 O O . VAL A 1 73 ? 5.996 1.619 1.125 1.00 97.62 73 VAL A O 1
ATOM 568 N N . LYS A 1 74 ? 8.021 1.052 1.932 1.00 96.06 74 LYS A N 1
ATOM 569 C CA . LYS A 1 74 ? 7.584 0.919 3.328 1.00 96.06 74 LYS A CA 1
ATOM 570 C C . LYS A 1 74 ? 6.999 2.231 3.854 1.00 96.06 74 LYS A C 1
ATOM 572 O O . LYS A 1 74 ? 5.883 2.249 4.366 1.00 96.06 74 LYS A O 1
ATOM 577 N N . ILE A 1 75 ? 7.720 3.338 3.674 1.00 97.38 75 ILE A N 1
ATOM 578 C CA . ILE A 1 75 ? 7.295 4.673 4.118 1.00 97.38 75 ILE A CA 1
ATOM 579 C C . ILE A 1 75 ? 5.962 5.075 3.471 1.00 97.38 75 ILE A C 1
ATOM 581 O O . ILE A 1 75 ? 5.099 5.647 4.138 1.00 97.38 75 ILE A O 1
ATOM 585 N N . LEU A 1 76 ? 5.764 4.782 2.183 1.00 97.88 76 LEU A N 1
ATOM 586 C CA . LEU A 1 76 ? 4.519 5.072 1.467 1.00 97.88 76 LEU A CA 1
ATOM 587 C C . LEU A 1 76 ? 3.323 4.304 2.045 1.00 97.88 76 LEU A C 1
ATOM 589 O O . LEU A 1 76 ? 2.248 4.892 2.206 1.00 97.88 76 LEU A O 1
ATOM 593 N N . ILE A 1 77 ? 3.509 3.025 2.376 1.00 97.25 77 ILE A N 1
ATOM 594 C CA . ILE A 1 77 ? 2.475 2.178 2.984 1.00 97.25 77 ILE A CA 1
ATOM 595 C C . ILE A 1 77 ? 2.170 2.652 4.409 1.00 97.25 77 ILE A C 1
ATOM 597 O O . ILE A 1 77 ? 1.010 2.927 4.717 1.00 97.25 77 ILE A O 1
ATOM 601 N N . ASP A 1 78 ? 3.197 2.851 5.239 1.00 95.88 78 ASP A N 1
ATOM 602 C CA . ASP A 1 78 ? 3.054 3.321 6.623 1.00 95.88 78 ASP A CA 1
ATOM 603 C C . ASP A 1 78 ? 2.324 4.669 6.681 1.00 95.88 78 ASP A C 1
ATOM 605 O O . ASP A 1 78 ? 1.372 4.856 7.442 1.00 95.88 78 ASP A O 1
ATOM 609 N N . ASN A 1 79 ? 2.732 5.621 5.837 1.00 95.88 79 ASN A N 1
ATOM 610 C CA . ASN A 1 79 ? 2.076 6.922 5.743 1.00 95.88 79 ASN A CA 1
ATOM 611 C C . ASN A 1 79 ? 0.636 6.802 5.251 1.00 95.88 79 ASN A C 1
ATOM 613 O O . ASN A 1 79 ? -0.209 7.615 5.630 1.00 95.88 79 ASN A O 1
ATOM 617 N N . SER A 1 80 ? 0.351 5.817 4.400 1.00 95.06 80 SER A N 1
ATOM 618 C CA . SER A 1 80 ? -1.000 5.618 3.902 1.00 95.06 80 SER A CA 1
ATOM 619 C C . SER A 1 80 ? -1.926 5.087 4.979 1.00 95.06 80 SER A C 1
ATOM 621 O O . SER A 1 80 ? -3.004 5.650 5.148 1.00 95.06 80 SER A O 1
ATOM 623 N N . LEU A 1 81 ? -1.487 4.092 5.749 1.00 93.50 81 LEU A N 1
ATOM 624 C CA . LEU A 1 81 ? -2.246 3.558 6.879 1.00 93.50 81 LEU A CA 1
ATOM 625 C C . LEU A 1 81 ? -2.467 4.611 7.966 1.00 93.50 81 LEU A C 1
ATOM 627 O O . LEU A 1 81 ? -3.603 4.816 8.386 1.00 93.50 81 LEU A O 1
ATOM 631 N N . LYS A 1 82 ? -1.422 5.366 8.332 1.00 92.62 82 LYS A N 1
ATOM 632 C CA . LYS A 1 82 ? -1.540 6.485 9.283 1.00 92.62 82 LYS A CA 1
ATOM 633 C C . LYS A 1 82 ? -2.571 7.515 8.836 1.00 92.62 82 LYS A C 1
ATOM 635 O O . LYS A 1 82 ? -3.304 8.049 9.659 1.00 92.62 82 LYS A O 1
ATOM 640 N N . LYS A 1 83 ? -2.658 7.808 7.535 1.00 92.56 83 LYS A N 1
ATOM 641 C CA . LYS A 1 83 ? -3.687 8.715 7.010 1.00 92.56 83 LYS A CA 1
ATOM 642 C C . LYS A 1 83 ? -5.089 8.130 7.132 1.00 92.56 83 LYS A C 1
AT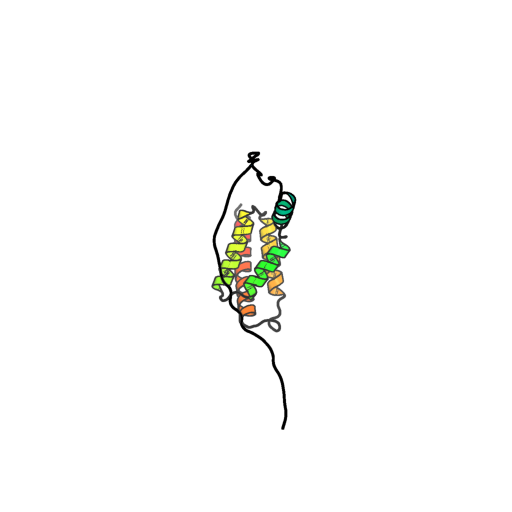OM 644 O O . LYS A 1 83 ? -6.005 8.879 7.457 1.00 92.56 83 LYS A O 1
ATOM 649 N N . LEU A 1 84 ? -5.282 6.836 6.875 1.00 90.88 84 LEU A N 1
ATOM 650 C CA . LEU A 1 84 ? -6.590 6.196 7.062 1.00 90.88 84 LEU A CA 1
ATOM 651 C C . LEU A 1 84 ? -7.017 6.253 8.537 1.00 90.88 84 LEU A C 1
ATOM 653 O O . LEU A 1 84 ? -8.145 6.644 8.833 1.00 90.88 84 LEU A O 1
ATOM 657 N N . GLU A 1 85 ? -6.087 5.983 9.452 1.00 88.31 85 GLU A N 1
ATOM 658 C CA . GLU A 1 85 ? -6.294 6.089 10.901 1.00 88.31 85 GLU A CA 1
ATOM 659 C C . GLU A 1 85 ? -6.617 7.529 11.342 1.00 88.31 85 GLU A C 1
ATOM 661 O O . GLU A 1 85 ? -7.596 7.764 12.048 1.00 88.31 85 GLU A O 1
ATOM 666 N N . GLN A 1 86 ? -5.860 8.526 10.868 1.00 89.19 86 GLN A N 1
ATOM 667 C CA . GLN A 1 86 ? -6.101 9.949 11.160 1.00 89.19 86 GLN A CA 1
ATOM 668 C C . GLN A 1 86 ? -7.474 10.431 10.682 1.00 89.19 86 GLN A C 1
ATOM 670 O O . GLN A 1 86 ? -8.086 11.291 11.316 1.00 89.19 86 GLN A O 1
ATOM 675 N N . ASN A 1 87 ? -7.976 9.862 9.584 1.00 88.38 87 ASN A N 1
ATOM 676 C CA . ASN A 1 87 ? -9.323 10.124 9.082 1.00 88.38 87 ASN A CA 1
ATOM 677 C C . ASN A 1 87 ? -10.404 9.296 9.798 1.00 88.38 87 ASN A C 1
ATOM 679 O O . ASN A 1 87 ? -11.561 9.326 9.381 1.00 88.38 87 ASN A O 1
ATOM 683 N N . LYS A 1 88 ? -10.046 8.585 10.879 1.00 86.75 88 LYS A N 1
ATOM 684 C CA . LYS A 1 88 ? -10.933 7.721 11.670 1.00 86.75 88 LYS A CA 1
ATOM 685 C C . LYS A 1 88 ? -11.664 6.705 10.796 1.00 86.75 88 LYS A C 1
ATOM 687 O O . LYS A 1 88 ? -12.860 6.470 10.974 1.00 86.75 88 LYS A O 1
ATOM 692 N N . MET A 1 89 ? -10.961 6.156 9.806 1.00 87.62 89 MET A N 1
ATOM 693 C CA . MET A 1 89 ? -11.516 5.095 8.983 1.00 87.62 89 MET A CA 1
ATOM 694 C C . MET A 1 89 ? -11.802 3.876 9.857 1.00 87.62 89 MET A C 1
ATOM 696 O O . MET A 1 89 ? -10.992 3.502 10.699 1.00 87.62 89 MET A O 1
ATOM 700 N N . ASP A 1 90 ? -12.972 3.283 9.643 1.00 89.44 90 ASP A N 1
ATOM 701 C CA . ASP A 1 90 ? -13.378 2.050 10.306 1.00 89.44 90 ASP A CA 1
ATOM 702 C C . ASP A 1 90 ? -12.345 0.933 10.084 1.00 89.44 90 ASP A C 1
ATOM 704 O O . ASP A 1 90 ? -11.855 0.755 8.966 1.00 89.44 90 ASP A O 1
ATOM 708 N N . THR A 1 91 ? -12.030 0.177 11.137 1.00 87.12 91 THR A N 1
ATOM 709 C CA . THR A 1 91 ? -11.015 -0.886 11.100 1.00 87.12 91 THR A CA 1
ATOM 710 C C . THR A 1 91 ? -11.334 -1.949 10.048 1.00 87.12 91 THR A C 1
ATOM 712 O O . THR A 1 91 ? -10.421 -2.423 9.374 1.00 87.12 91 THR A O 1
ATOM 715 N N . GLY A 1 92 ? -12.615 -2.277 9.842 1.00 87.88 92 GLY A N 1
ATOM 716 C CA . GLY A 1 92 ? -13.051 -3.182 8.779 1.00 87.88 92 GLY A CA 1
ATOM 717 C C . GLY A 1 92 ? -12.711 -2.632 7.395 1.00 87.88 92 GLY A C 1
ATOM 718 O O . GLY A 1 92 ? -12.103 -3.328 6.588 1.00 87.88 92 GLY A O 1
ATOM 719 N N . LYS A 1 93 ? -12.966 -1.341 7.155 1.00 89.56 93 LYS A N 1
ATOM 720 C CA . LYS A 1 93 ? -12.589 -0.678 5.891 1.00 89.56 93 LYS A CA 1
ATOM 721 C C . LYS A 1 93 ? -11.078 -0.611 5.667 1.00 89.56 93 LYS A C 1
ATOM 723 O O . LYS A 1 93 ? -10.630 -0.694 4.527 1.00 89.56 93 LYS A O 1
ATOM 728 N N . VAL A 1 94 ? -10.284 -0.453 6.727 1.00 90.75 94 VAL A N 1
ATOM 729 C CA . VAL A 1 94 ? -8.816 -0.512 6.621 1.00 90.75 94 VAL A CA 1
ATOM 730 C C . VAL A 1 94 ? -8.352 -1.937 6.301 1.00 90.75 94 VAL A C 1
ATOM 732 O O . VAL A 1 94 ? -7.452 -2.115 5.480 1.00 90.75 94 VAL A O 1
ATOM 735 N N . ALA A 1 95 ? -8.978 -2.957 6.893 1.00 91.38 95 ALA A N 1
ATOM 736 C CA . ALA A 1 95 ? -8.690 -4.352 6.575 1.00 91.38 95 ALA A CA 1
ATOM 737 C C . ALA A 1 95 ? -9.054 -4.695 5.119 1.00 91.38 95 ALA A C 1
ATOM 739 O O . ALA A 1 95 ? -8.254 -5.330 4.427 1.00 91.38 95 ALA A O 1
ATOM 740 N N . ASP A 1 96 ? -10.204 -4.222 4.631 1.00 91.56 96 ASP A N 1
ATOM 741 C CA . ASP A 1 96 ? -10.618 -4.356 3.230 1.00 91.56 96 ASP A CA 1
ATOM 742 C C . ASP A 1 96 ? -9.621 -3.664 2.298 1.00 91.56 96 ASP A C 1
ATOM 744 O O . ASP A 1 96 ? -9.112 -4.295 1.374 1.00 91.56 96 ASP A O 1
ATOM 748 N N . PHE A 1 97 ? -9.222 -2.427 2.615 1.00 93.19 97 PHE A N 1
ATOM 749 C CA . PHE A 1 97 ? -8.182 -1.707 1.877 1.00 93.19 97 PHE A CA 1
ATOM 750 C C . PHE A 1 97 ? -6.879 -2.515 1.773 1.00 93.19 97 PHE A C 1
ATOM 752 O O . PHE A 1 97 ? -6.277 -2.602 0.702 1.00 93.19 97 PHE A O 1
ATOM 759 N N . VAL A 1 98 ? -6.422 -3.131 2.868 1.00 94.62 98 VAL A N 1
ATOM 760 C CA . VAL A 1 98 ? -5.216 -3.974 2.856 1.00 94.62 98 VAL A CA 1
ATOM 761 C C . VAL A 1 98 ? -5.414 -5.220 1.993 1.00 94.62 98 VAL A C 1
ATOM 763 O O . VAL A 1 98 ? -4.538 -5.541 1.189 1.00 94.62 98 VAL A O 1
ATOM 766 N N . ASN A 1 99 ? -6.550 -5.910 2.119 1.00 94.88 99 ASN A N 1
ATOM 767 C CA . ASN A 1 99 ? -6.848 -7.103 1.325 1.00 94.88 99 ASN A CA 1
ATOM 768 C C . ASN A 1 99 ? -6.915 -6.791 -0.175 1.00 94.88 99 ASN A C 1
ATOM 770 O O . ASN A 1 99 ? -6.305 -7.504 -0.968 1.00 94.88 99 ASN A O 1
ATOM 774 N N . GLU A 1 100 ? -7.583 -5.706 -0.560 1.00 93.81 100 GLU A N 1
ATOM 775 C CA . GLU A 1 100 ? -7.690 -5.277 -1.955 1.00 93.81 100 GLU A CA 1
ATOM 776 C C . GLU A 1 100 ? -6.319 -4.940 -2.551 1.00 93.81 100 GLU A C 1
ATOM 778 O O . GLU A 1 100 ? -6.035 -5.311 -3.690 1.00 93.81 100 GLU A O 1
ATOM 783 N N . ASN A 1 101 ? -5.432 -4.288 -1.788 1.00 94.81 101 ASN A N 1
ATOM 784 C CA . ASN A 1 101 ? -4.059 -4.036 -2.233 1.00 94.81 101 ASN A CA 1
ATOM 785 C C . ASN A 1 101 ? -3.265 -5.336 -2.419 1.00 94.81 101 ASN A C 1
ATOM 787 O O . ASN A 1 101 ? -2.544 -5.461 -3.408 1.00 94.81 101 ASN A O 1
ATOM 791 N N . ILE A 1 102 ? -3.408 -6.314 -1.516 1.00 95.94 102 ILE A N 1
ATOM 792 C CA . ILE A 1 102 ? -2.771 -7.634 -1.664 1.00 95.94 102 ILE A CA 1
ATOM 793 C C . ILE A 1 102 ? -3.261 -8.313 -2.943 1.00 95.94 102 ILE A C 1
ATOM 795 O O . ILE A 1 102 ? -2.439 -8.711 -3.765 1.00 95.94 102 ILE A O 1
ATOM 799 N N . THR A 1 103 ? -4.579 -8.388 -3.144 1.00 95.19 103 THR A N 1
ATOM 800 C CA . THR A 1 103 ? -5.169 -8.997 -4.340 1.00 95.19 103 THR A CA 1
ATOM 801 C C . THR A 1 103 ? -4.697 -8.294 -5.608 1.00 95.19 103 THR A C 1
ATOM 803 O O . THR A 1 103 ? -4.288 -8.959 -6.554 1.00 95.19 103 THR A O 1
ATOM 806 N N . HIS A 1 104 ? -4.670 -6.959 -5.626 1.00 93.62 104 HIS A N 1
ATOM 807 C CA . HIS A 1 104 ? -4.158 -6.209 -6.771 1.00 93.62 104 HIS A CA 1
ATOM 808 C C . HIS A 1 104 ? -2.700 -6.585 -7.075 1.00 93.62 104 HIS A C 1
ATOM 810 O O . HIS A 1 104 ? -2.374 -6.915 -8.214 1.00 93.62 104 HIS A O 1
ATOM 816 N N . LEU A 1 105 ? -1.830 -6.603 -6.060 1.00 94.75 105 LEU A N 1
ATOM 817 C CA . LEU A 1 105 ? -0.413 -6.950 -6.207 1.00 94.75 105 LEU A CA 1
ATOM 818 C C . LEU A 1 105 ? -0.199 -8.397 -6.684 1.00 94.75 105 LEU A C 1
ATOM 820 O O . LEU A 1 105 ? 0.745 -8.664 -7.424 1.00 94.75 105 LEU A O 1
ATOM 824 N N . GLU A 1 106 ? -1.066 -9.331 -6.290 1.00 93.88 106 GLU A N 1
ATOM 825 C CA . GLU A 1 106 ? -1.015 -10.737 -6.715 1.00 93.88 106 GLU A CA 1
ATOM 826 C C . GLU A 1 106 ? -1.421 -10.944 -8.180 1.00 93.88 106 GLU A C 1
ATOM 828 O O . GLU A 1 106 ? -0.991 -11.915 -8.800 1.00 93.88 106 GLU A O 1
ATOM 833 N N . THR A 1 107 ? -2.195 -10.021 -8.759 1.00 93.75 107 THR A N 1
ATOM 834 C CA . THR A 1 107 ? -2.601 -10.082 -10.176 1.00 93.75 107 THR A CA 1
ATOM 835 C C . THR A 1 107 ? -1.560 -9.522 -11.146 1.00 93.75 107 THR A C 1
ATOM 837 O O . THR A 1 107 ? -1.734 -9.617 -12.363 1.00 93.75 107 THR A O 1
ATOM 840 N N . LEU A 1 108 ? -0.474 -8.934 -10.637 1.00 92.31 108 LEU A N 1
ATOM 841 C CA . LEU A 1 108 ? 0.542 -8.310 -11.475 1.00 92.31 108 LEU A CA 1
ATOM 842 C C . LEU A 1 108 ? 1.357 -9.342 -12.248 1.00 92.31 108 LEU A C 1
ATOM 844 O O . LEU A 1 108 ? 1.815 -10.349 -11.709 1.00 92.31 108 LEU A O 1
ATOM 848 N N . ASN A 1 109 ? 1.594 -9.035 -13.521 1.00 90.75 109 ASN A N 1
ATOM 849 C CA . ASN A 1 109 ? 2.432 -9.843 -14.391 1.00 90.75 109 ASN A CA 1
ATOM 850 C C . ASN A 1 109 ? 3.839 -9.225 -14.487 1.00 90.75 109 ASN A C 1
ATOM 852 O O . ASN A 1 109 ? 3.954 -8.105 -14.998 1.00 90.75 109 ASN A O 1
ATOM 856 N N . PRO A 1 110 ? 4.908 -9.941 -14.082 1.00 90.75 110 PRO A N 1
ATOM 857 C CA . PRO A 1 110 ? 6.279 -9.433 -14.161 1.00 90.75 110 PRO A CA 1
ATOM 858 C C . PRO A 1 110 ? 6.711 -9.064 -15.585 1.00 90.75 110 PRO A C 1
ATOM 860 O O . PRO A 1 110 ? 7.569 -8.208 -15.751 1.00 90.75 110 PRO A O 1
ATOM 863 N N . MET A 1 111 ? 6.107 -9.659 -16.620 1.00 93.69 111 MET A N 1
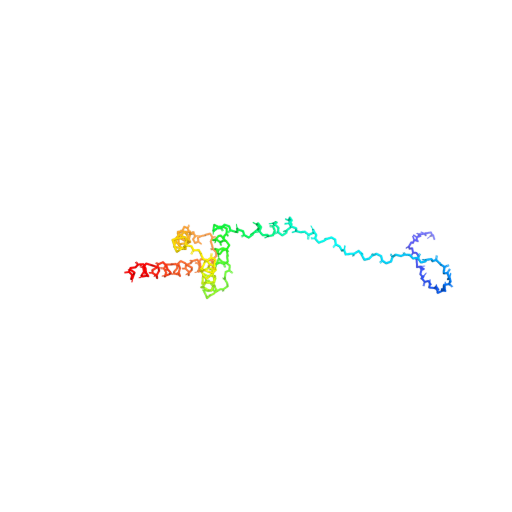ATOM 864 C CA . MET A 1 111 ? 6.447 -9.369 -18.020 1.00 93.69 111 MET A CA 1
ATOM 865 C C . MET A 1 111 ? 6.038 -7.960 -18.472 1.00 93.69 111 MET A C 1
ATOM 867 O O . MET A 1 111 ? 6.526 -7.484 -19.492 1.00 93.69 111 MET A O 1
ATOM 871 N N . ASN A 1 112 ? 5.156 -7.293 -17.722 1.00 93.19 112 ASN A N 1
ATOM 872 C CA . ASN A 1 112 ? 4.660 -5.951 -18.034 1.00 93.19 112 ASN A CA 1
ATOM 873 C C . ASN A 1 112 ? 5.334 -4.856 -17.191 1.00 93.19 112 ASN A C 1
ATOM 875 O O . ASN A 1 112 ? 4.862 -3.721 -17.182 1.00 93.19 112 ASN A O 1
ATOM 879 N N . MET A 1 113 ? 6.382 -5.198 -16.442 1.00 93.31 113 MET A N 1
ATOM 880 C CA . MET A 1 113 ? 7.009 -4.319 -15.460 1.00 93.31 113 MET A CA 1
ATOM 881 C C . MET A 1 113 ? 8.520 -4.308 -15.633 1.00 93.31 113 MET A C 1
ATOM 883 O O . MET A 1 113 ? 9.127 -5.311 -16.011 1.00 93.31 113 MET A O 1
ATOM 887 N N . ASP A 1 114 ? 9.140 -3.177 -15.314 1.00 95.31 114 ASP A N 1
ATOM 888 C CA . ASP A 1 114 ? 10.587 -3.155 -15.150 1.00 95.31 114 ASP A CA 1
ATOM 889 C C . ASP A 1 114 ? 11.013 -3.848 -13.837 1.00 95.31 114 ASP A C 1
ATOM 891 O O . ASP A 1 114 ? 10.203 -4.167 -12.956 1.00 95.31 114 ASP A O 1
ATOM 895 N N . ALA A 1 115 ? 12.315 -4.108 -13.702 1.00 94.38 115 ALA A N 1
ATOM 896 C CA . ALA A 1 115 ? 12.858 -4.817 -12.547 1.00 94.38 115 ALA A CA 1
ATOM 897 C C . ALA A 1 115 ? 12.623 -4.077 -11.216 1.00 94.38 115 ALA A C 1
ATOM 899 O O . ALA A 1 115 ? 12.436 -4.723 -10.181 1.00 94.38 115 ALA A O 1
ATOM 900 N N . LEU A 1 116 ? 12.620 -2.740 -11.231 1.00 94.69 116 LEU A N 1
ATOM 901 C CA . LEU A 1 116 ? 12.400 -1.922 -10.041 1.00 94.69 116 LEU A CA 1
ATOM 902 C C . LEU A 1 116 ? 10.926 -1.966 -9.631 1.00 94.69 116 LEU A C 1
ATOM 904 O O . LEU A 1 116 ? 10.629 -2.265 -8.478 1.00 94.69 116 LEU A O 1
ATOM 908 N N . GLN A 1 117 ? 10.007 -1.774 -10.575 1.00 95.94 117 GLN A N 1
ATOM 909 C CA . GLN A 1 117 ? 8.562 -1.880 -10.375 1.00 95.94 117 GLN A CA 1
ATOM 910 C C . GLN A 1 117 ? 8.166 -3.254 -9.829 1.00 95.94 117 GLN A C 1
ATOM 912 O O . GLN A 1 117 ? 7.374 -3.347 -8.886 1.00 95.94 117 GLN A O 1
ATOM 917 N N . TRP A 1 118 ? 8.746 -4.327 -10.374 1.00 95.88 118 TRP A N 1
ATOM 918 C CA . TRP A 1 118 ? 8.508 -5.683 -9.884 1.00 95.88 118 TRP A CA 1
ATOM 919 C C . TRP A 1 118 ? 9.060 -5.895 -8.468 1.00 95.88 118 TRP A C 1
ATOM 921 O O . TRP A 1 118 ? 8.382 -6.466 -7.609 1.00 95.88 118 TRP A O 1
ATOM 931 N N . SER A 1 119 ? 10.273 -5.409 -8.191 1.00 96.19 119 SER A N 1
ATOM 932 C CA . SER A 1 119 ? 10.872 -5.446 -6.850 1.00 96.19 119 SER A CA 1
ATOM 933 C C . SER A 1 119 ? 10.010 -4.690 -5.831 1.00 96.19 119 SER A C 1
ATOM 935 O O . SER A 1 119 ? 9.656 -5.238 -4.785 1.00 96.19 119 SER A O 1
ATOM 937 N N . ASN A 1 120 ? 9.579 -3.475 -6.173 1.00 97.38 120 ASN A N 1
ATOM 938 C CA . ASN A 1 120 ? 8.720 -2.638 -5.340 1.00 97.38 120 ASN A CA 1
ATOM 939 C C . ASN A 1 120 ? 7.364 -3.300 -5.070 1.00 97.38 120 ASN A C 1
ATOM 941 O O . ASN A 1 120 ? 6.902 -3.314 -3.930 1.00 97.38 120 ASN A O 1
ATOM 945 N N . SER A 1 121 ? 6.757 -3.909 -6.091 1.00 96.44 121 SER A N 1
ATOM 946 C CA . SER A 1 121 ? 5.487 -4.633 -5.960 1.00 96.44 121 SER A CA 1
ATOM 947 C C . SER A 1 121 ? 5.609 -5.833 -5.016 1.00 96.44 121 SER A C 1
ATOM 949 O O . SER A 1 121 ? 4.762 -6.034 -4.144 1.00 96.44 121 SER A O 1
ATOM 951 N N . ASN A 1 122 ? 6.696 -6.605 -5.117 1.00 96.25 122 ASN A N 1
ATOM 952 C CA . ASN A 1 122 ? 6.947 -7.714 -4.193 1.00 96.25 122 ASN A CA 1
ATOM 953 C C . ASN A 1 122 ? 7.148 -7.231 -2.755 1.00 96.25 122 ASN A C 1
ATOM 955 O O . ASN A 1 122 ? 6.598 -7.832 -1.830 1.00 96.25 122 ASN A O 1
ATOM 959 N N . MET A 1 123 ? 7.887 -6.137 -2.561 1.00 97.19 123 MET A N 1
ATOM 960 C CA . MET A 1 123 ? 8.066 -5.547 -1.235 1.00 97.19 123 MET A CA 1
ATOM 961 C C . MET A 1 123 ? 6.751 -5.048 -0.649 1.00 97.19 123 MET A C 1
ATOM 963 O O . MET A 1 123 ? 6.445 -5.350 0.503 1.00 97.19 123 MET A O 1
ATOM 967 N N . ALA A 1 124 ? 5.936 -4.355 -1.444 1.00 97.62 124 ALA A N 1
ATOM 968 C CA . ALA A 1 124 ? 4.616 -3.917 -1.013 1.00 97.62 124 ALA A CA 1
ATOM 969 C C . ALA A 1 124 ? 3.743 -5.103 -0.586 1.00 97.62 124 ALA A C 1
ATOM 971 O O . ALA A 1 124 ? 3.115 -5.047 0.470 1.00 97.62 124 ALA A O 1
ATOM 972 N N . ARG A 1 125 ? 3.764 -6.210 -1.344 1.00 97.31 125 ARG A N 1
ATOM 973 C CA . ARG A 1 125 ? 3.013 -7.427 -1.002 1.00 97.31 125 ARG A CA 1
ATOM 974 C C . ARG A 1 125 ? 3.440 -7.984 0.353 1.00 97.31 125 ARG A C 1
ATOM 976 O O . ARG A 1 125 ? 2.584 -8.288 1.179 1.00 97.31 125 ARG A O 1
ATOM 983 N N . ILE A 1 126 ? 4.748 -8.096 0.594 1.00 96.62 126 ILE A N 1
ATOM 984 C CA . ILE A 1 126 ? 5.293 -8.586 1.869 1.00 96.62 126 ILE A CA 1
ATOM 985 C C . ILE A 1 126 ? 4.832 -7.695 3.028 1.00 96.62 126 ILE A C 1
ATOM 987 O O . ILE A 1 126 ? 4.366 -8.209 4.048 1.00 96.62 126 ILE A O 1
ATOM 991 N N . TYR A 1 127 ? 4.905 -6.372 2.864 1.00 96.56 127 TYR A N 1
ATOM 992 C CA . TYR A 1 127 ? 4.469 -5.435 3.898 1.00 96.56 127 TYR A CA 1
ATOM 993 C C . TYR A 1 127 ? 2.970 -5.531 4.174 1.00 96.56 127 TYR A C 1
ATOM 995 O O . TYR A 1 127 ? 2.581 -5.687 5.330 1.00 96.56 127 TYR A O 1
ATOM 1003 N N . PHE A 1 128 ? 2.120 -5.527 3.145 1.00 96.94 128 PHE A N 1
ATOM 1004 C CA . PHE A 1 128 ? 0.677 -5.669 3.345 1.00 96.94 128 PHE A CA 1
ATOM 1005 C C . PHE A 1 128 ? 0.301 -7.012 3.985 1.00 96.94 128 PHE A C 1
ATOM 1007 O O . PHE A 1 128 ? -0.568 -7.051 4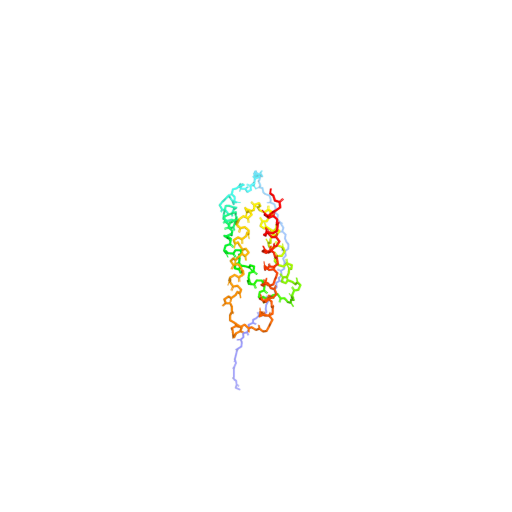.854 1.00 96.94 128 PHE A O 1
ATOM 1014 N N . GLN A 1 129 ? 0.980 -8.109 3.635 1.00 96.31 129 GLN A N 1
ATOM 1015 C CA . GLN A 1 129 ? 0.782 -9.401 4.302 1.00 96.31 129 GLN A CA 1
ATOM 1016 C C . GLN A 1 129 ? 1.200 -9.373 5.777 1.00 96.31 129 GLN A C 1
ATOM 1018 O O . GLN A 1 129 ? 0.573 -10.028 6.610 1.00 96.31 129 GLN A O 1
ATOM 1023 N N . HIS A 1 130 ? 2.255 -8.633 6.124 1.00 95.12 130 HIS A N 1
ATOM 1024 C CA . HIS A 1 130 ? 2.624 -8.423 7.520 1.00 95.12 130 HIS A CA 1
ATOM 1025 C C . HIS A 1 130 ? 1.538 -7.640 8.266 1.00 95.12 130 HIS A C 1
ATOM 1027 O O . HIS A 1 130 ? 1.034 -8.142 9.263 1.00 95.12 130 HIS A O 1
ATOM 1033 N N . ILE A 1 131 ? 1.084 -6.512 7.717 1.00 94.00 131 ILE A N 1
ATOM 1034 C CA . ILE A 1 131 ? -0.000 -5.694 8.284 1.00 94.00 131 ILE A CA 1
ATOM 1035 C C . ILE A 1 131 ? -1.283 -6.514 8.488 1.00 94.00 131 ILE A C 1
ATOM 1037 O O . ILE A 1 131 ? -1.902 -6.456 9.546 1.00 94.00 131 ILE A O 1
ATOM 1041 N N . LYS A 1 132 ? -1.666 -7.333 7.502 1.00 93.94 132 LYS A N 1
ATOM 1042 C CA . LYS A 1 132 ? -2.825 -8.231 7.606 1.00 93.94 132 LYS A CA 1
ATOM 1043 C C . LYS A 1 132 ? -2.715 -9.191 8.794 1.00 93.94 132 LYS A C 1
ATOM 1045 O O . LYS A 1 132 ? -3.715 -9.452 9.458 1.00 93.94 132 LYS A O 1
ATOM 1050 N N . ARG A 1 133 ? -1.519 -9.730 9.055 1.00 92.81 133 ARG A N 1
ATOM 1051 C CA . ARG A 1 133 ? -1.277 -10.612 10.208 1.00 92.81 133 ARG A CA 1
ATOM 1052 C C . ARG A 1 133 ? -1.391 -9.856 11.527 1.00 92.81 133 ARG A C 1
ATOM 1054 O O . ARG A 1 133 ? -2.020 -10.378 12.439 1.00 92.81 133 ARG A O 1
ATOM 1061 N N . GLU A 1 134 ? -0.862 -8.638 11.604 1.00 89.50 134 GLU A N 1
ATOM 1062 C CA . GLU A 1 134 ? -0.988 -7.794 12.799 1.00 89.50 134 GLU A CA 1
ATOM 1063 C C . GLU A 1 134 ? -2.461 -7.510 13.133 1.00 89.50 134 GLU A C 1
ATOM 1065 O O . GLU A 1 134 ? -2.877 -7.715 14.271 1.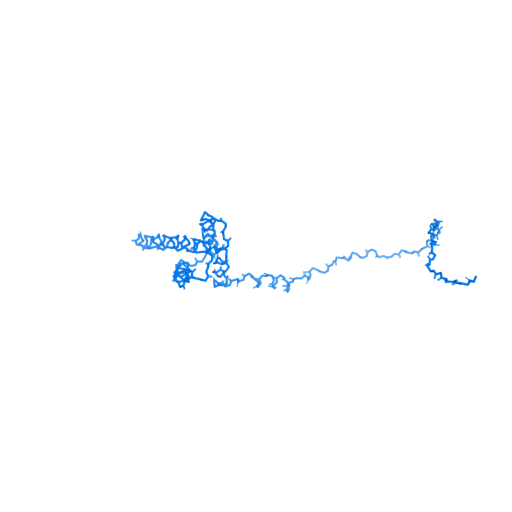00 89.50 134 GLU A O 1
ATOM 1070 N N . PHE A 1 135 ? -3.288 -7.165 12.135 1.00 84.06 135 PHE A N 1
ATOM 1071 C CA . PHE A 1 135 ? -4.729 -6.974 12.348 1.00 84.06 135 PHE A CA 1
ATOM 1072 C C . PHE A 1 135 ? -5.438 -8.234 12.859 1.00 84.06 135 PHE A C 1
ATOM 1074 O O . PHE A 1 135 ? -6.314 -8.154 13.723 1.00 84.06 135 PHE A O 1
ATOM 1081 N N . ALA A 1 136 ? -5.061 -9.409 12.347 1.00 81.00 136 ALA A N 1
ATOM 1082 C CA . ALA A 1 136 ? -5.633 -10.672 12.801 1.00 81.00 136 ALA A CA 1
ATOM 1083 C C . ALA A 1 136 ? -5.290 -10.961 14.272 1.00 81.00 136 ALA A C 1
ATOM 1085 O O . ALA A 1 136 ? -6.150 -11.429 15.011 1.00 81.00 136 ALA A O 1
ATOM 1086 N N . LEU A 1 137 ? -4.065 -10.644 14.705 1.00 75.56 137 LEU A N 1
ATOM 1087 C CA . LEU A 1 137 ? -3.631 -10.826 16.092 1.00 75.56 137 LEU A CA 1
ATOM 1088 C C . LEU A 1 137 ? -4.316 -9.850 17.054 1.00 75.56 137 LEU A C 1
ATOM 1090 O O . LEU A 1 137 ? -4.620 -10.221 18.187 1.00 75.56 137 LEU A O 1
ATOM 1094 N N . THR A 1 138 ? -4.586 -8.614 16.628 1.00 71.31 138 THR A N 1
ATOM 1095 C CA . THR A 1 138 ? -5.290 -7.638 17.474 1.00 71.31 138 THR A CA 1
ATOM 1096 C C . THR A 1 138 ? -6.746 -8.024 17.725 1.00 71.31 138 THR A C 1
ATOM 1098 O O . THR A 1 138 ? -7.223 -7.855 18.838 1.00 71.31 138 THR A O 1
ATOM 1101 N N . LEU A 1 139 ? -7.426 -8.619 16.739 1.00 60.25 139 LEU A N 1
ATOM 1102 C CA . LEU A 1 139 ? -8.832 -9.031 16.857 1.00 60.25 139 LEU A CA 1
ATOM 1103 C C . LEU A 1 139 ? -9.041 -10.303 17.694 1.00 60.25 139 LEU A C 1
ATOM 1105 O O . LEU A 1 139 ? -10.155 -10.571 18.123 1.00 60.25 139 LEU A O 1
ATOM 1109 N N . THR A 1 140 ? -7.998 -11.108 17.913 1.00 61.44 140 THR A N 1
ATOM 1110 C CA . THR A 1 140 ? -8.078 -12.327 18.741 1.00 61.44 140 THR A CA 1
ATOM 1111 C C . THR A 1 140 ? -7.821 -12.087 20.229 1.00 61.44 140 THR A C 1
ATOM 1113 O O . THR A 1 140 ? -7.977 -13.015 21.017 1.00 61.44 140 THR A O 1
ATOM 1116 N N . ASN A 1 141 ? -7.381 -10.883 20.606 1.00 53.78 141 ASN A N 1
ATOM 1117 C CA . ASN A 1 141 ? -6.993 -10.533 21.977 1.00 53.78 141 ASN A CA 1
ATOM 1118 C C . ASN A 1 141 ? -8.006 -9.611 22.692 1.00 53.78 141 ASN A C 1
ATOM 1120 O O . ASN A 1 141 ? -7.730 -9.186 23.815 1.00 53.78 141 ASN A O 1
ATOM 1124 N N . GLU A 1 142 ? -9.144 -9.309 22.057 1.00 45.31 142 GLU A N 1
ATOM 1125 C CA . GLU A 1 142 ? -10.314 -8.631 22.648 1.00 45.31 142 GLU A CA 1
ATOM 1126 C C . GLU A 1 142 ? -11.407 -9.647 23.008 1.00 45.31 142 GLU A C 1
ATOM 1128 O O . GLU A 1 142 ? -12.037 -9.470 24.077 1.00 45.31 142 GLU A O 1
#

Sequence (142 aa):
MQANTASYLLYYIPAPSSTPAQKSEGDLKKQRPPAYTNITLIKKILTVMSISLNDYQATLFNKILVAGSQEEVKILIDNSLKKLEQNKMDTGKVADFVNENITHLETLNPMNMDALQWSNSNMARIYFQHIKREFALTLTNE